Protein AF-C4LGN7-F1 (afdb_monomer_lite)

Structure (mmCIF, N/CA/C/O backbone):
data_AF-C4LGN7-F1
#
_entry.id   AF-C4LGN7-F1
#
loop_
_atom_site.group_PDB
_atom_site.id
_atom_site.type_symbol
_atom_site.label_atom_id
_atom_site.label_alt_id
_atom_site.label_comp_id
_atom_site.label_asym_id
_atom_site.label_entity_id
_atom_site.label_seq_id
_atom_site.pdbx_PDB_ins_code
_atom_site.Cartn_x
_atom_site.Cartn_y
_atom_site.Cartn_z
_atom_site.occupancy
_atom_site.B_iso_or_equiv
_atom_site.auth_seq_id
_atom_site.auth_comp_id
_atom_site.auth_asym_id
_atom_site.auth_atom_id
_atom_site.pdbx_PDB_model_num
ATOM 1 N N . MET A 1 1 ? 23.770 -12.279 -10.602 1.00 47.94 1 MET A N 1
ATOM 2 C CA . MET A 1 1 ? 22.316 -12.521 -10.519 1.00 47.94 1 MET A CA 1
ATOM 3 C C . MET A 1 1 ? 21.679 -11.456 -9.628 1.00 47.94 1 MET A C 1
ATOM 5 O O . MET A 1 1 ? 21.114 -11.750 -8.587 1.00 47.94 1 MET A O 1
ATOM 9 N N . ASP A 1 2 ? 21.905 -10.199 -10.012 1.00 62.38 2 ASP A N 1
ATOM 10 C CA . ASP A 1 2 ? 20.886 -9.202 -10.354 1.00 62.38 2 ASP A CA 1
ATOM 11 C C . ASP A 1 2 ? 19.678 -9.033 -9.423 1.00 62.38 2 ASP A C 1
ATOM 13 O O . ASP A 1 2 ? 18.541 -8.934 -9.882 1.00 62.38 2 ASP A O 1
ATOM 17 N N . LEU A 1 3 ? 19.929 -8.941 -8.116 1.00 59.28 3 LEU A N 1
ATOM 18 C CA . LEU A 1 3 ? 18.956 -8.389 -7.166 1.00 59.28 3 LEU A CA 1
ATOM 19 C C . LEU A 1 3 ? 18.506 -6.980 -7.583 1.00 59.28 3 LEU A C 1
ATOM 21 O O . LEU A 1 3 ? 17.324 -6.676 -7.467 1.00 59.28 3 LEU A O 1
ATOM 25 N N . ASP A 1 4 ? 19.412 -6.174 -8.143 1.00 69.19 4 ASP A N 1
ATOM 26 C CA . ASP A 1 4 ? 19.094 -4.848 -8.682 1.00 69.19 4 ASP A CA 1
ATOM 27 C C . ASP A 1 4 ? 18.130 -4.918 -9.874 1.00 69.19 4 ASP A C 1
ATOM 29 O O . ASP A 1 4 ? 17.081 -4.288 -9.853 1.00 69.19 4 ASP A O 1
ATOM 33 N N . ASN A 1 5 ? 18.391 -5.777 -10.863 1.00 73.31 5 ASN A N 1
ATOM 34 C CA . ASN A 1 5 ? 17.520 -5.905 -12.041 1.00 73.31 5 ASN A CA 1
ATOM 35 C C . ASN A 1 5 ? 16.143 -6.509 -11.697 1.00 73.31 5 ASN A C 1
ATOM 37 O O . ASN A 1 5 ? 15.143 -6.246 -12.366 1.00 73.31 5 ASN A O 1
ATOM 41 N N . LEU A 1 6 ? 16.081 -7.355 -10.662 1.00 73.00 6 LEU A N 1
ATOM 42 C CA . LEU A 1 6 ? 14.818 -7.882 -10.150 1.00 73.00 6 LEU A CA 1
ATOM 43 C C . LEU A 1 6 ? 14.032 -6.804 -9.396 1.00 73.00 6 LEU A C 1
AT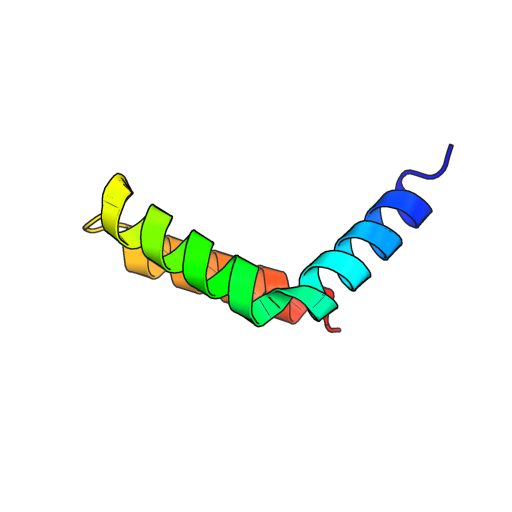OM 45 O O . LEU A 1 6 ? 12.810 -6.752 -9.512 1.00 73.00 6 LEU A O 1
ATOM 49 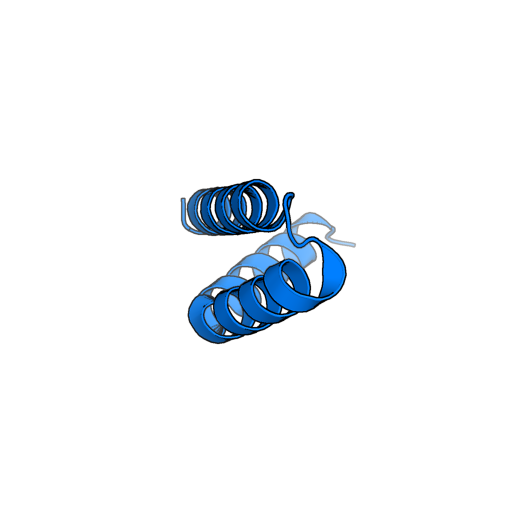N N . ASN A 1 7 ? 14.737 -5.954 -8.646 1.00 75.56 7 ASN A N 1
ATOM 50 C CA . ASN A 1 7 ? 14.163 -4.813 -7.953 1.00 75.56 7 ASN A CA 1
ATOM 51 C C . ASN A 1 7 ? 13.577 -3.821 -8.960 1.00 75.56 7 ASN A C 1
ATOM 53 O O . ASN A 1 7 ? 12.398 -3.523 -8.842 1.00 75.56 7 ASN A O 1
ATOM 57 N N . ASP A 1 8 ? 14.329 -3.407 -9.984 1.00 79.69 8 ASP A N 1
ATOM 58 C CA . ASP A 1 8 ? 13.842 -2.503 -11.040 1.00 79.69 8 ASP A CA 1
ATOM 59 C C . ASP A 1 8 ? 12.606 -3.058 -11.756 1.00 79.69 8 ASP A C 1
ATOM 61 O O . ASP A 1 8 ? 11.575 -2.393 -11.811 1.00 79.69 8 ASP A O 1
ATOM 65 N N . LYS A 1 9 ? 12.630 -4.328 -12.184 1.00 77.56 9 LYS A N 1
ATOM 66 C CA . LYS A 1 9 ? 11.442 -4.966 -12.778 1.00 77.56 9 LYS A CA 1
ATOM 67 C C . LYS A 1 9 ? 10.249 -5.027 -11.832 1.00 77.56 9 LYS A C 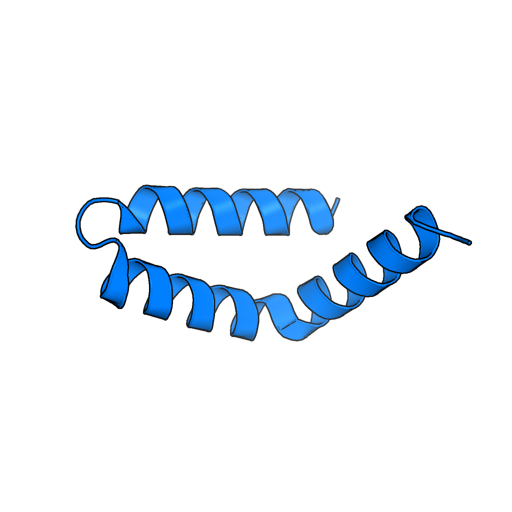1
ATOM 69 O O . LYS A 1 9 ? 9.108 -4.939 -12.282 1.00 77.56 9 LYS A O 1
ATOM 74 N N . ALA A 1 10 ? 10.491 -5.236 -10.540 1.00 75.44 10 ALA A N 1
ATOM 75 C CA . ALA A 1 10 ? 9.434 -5.209 -9.544 1.00 75.44 10 ALA A CA 1
ATOM 76 C C . ALA A 1 10 ? 8.894 -3.786 -9.362 1.00 75.44 10 ALA A C 1
ATOM 78 O O . ALA A 1 10 ? 7.680 -3.637 -9.281 1.00 75.44 10 ALA A O 1
ATOM 79 N N . LYS A 1 11 ? 9.751 -2.754 -9.357 1.00 78.56 11 LYS A N 1
ATOM 80 C CA . LYS A 1 11 ? 9.326 -1.350 -9.304 1.00 78.56 11 LYS A CA 1
ATOM 81 C C . LYS A 1 11 ? 8.452 -0.992 -10.498 1.00 78.56 11 LYS A C 1
ATOM 83 O O . LYS A 1 11 ? 7.360 -0.483 -10.284 1.00 78.56 11 LYS A O 1
ATOM 88 N N . ASP A 1 12 ? 8.885 -1.327 -11.713 1.00 81.19 12 ASP A N 1
ATOM 89 C CA . ASP A 1 12 ? 8.119 -1.100 -12.944 1.00 81.19 12 ASP A CA 1
ATOM 90 C C . ASP A 1 12 ? 6.768 -1.818 -12.893 1.00 81.19 12 ASP A C 1
ATOM 92 O O . ASP A 1 12 ? 5.720 -1.200 -13.050 1.00 81.19 12 ASP A O 1
ATOM 96 N N . ALA A 1 13 ? 6.760 -3.113 -12.560 1.00 79.19 13 ALA A N 1
ATOM 97 C CA . ALA A 1 13 ? 5.522 -3.888 -12.486 1.00 79.19 13 ALA A CA 1
ATOM 98 C C . ALA A 1 13 ? 4.559 -3.390 -11.394 1.00 79.19 13 ALA A C 1
ATOM 100 O O . ALA A 1 13 ? 3.338 -3.517 -11.541 1.00 79.19 13 ALA A O 1
ATOM 101 N N . ILE A 1 14 ? 5.103 -2.865 -10.291 1.00 78.56 14 ILE A N 1
ATOM 102 C CA . ILE A 1 14 ? 4.349 -2.243 -9.202 1.00 78.56 14 ILE A CA 1
ATOM 103 C C . ILE A 1 14 ? 3.850 -0.857 -9.614 1.00 78.56 14 ILE A C 1
ATOM 105 O O . ILE A 1 14 ? 2.731 -0.522 -9.245 1.00 78.56 14 ILE A O 1
ATOM 109 N N . SER A 1 15 ? 4.620 -0.078 -10.375 1.00 78.50 15 SER A N 1
ATOM 110 C CA . SER A 1 15 ? 4.205 1.235 -10.881 1.00 78.50 15 SER A CA 1
ATOM 111 C C . SER A 1 15 ? 3.093 1.093 -11.926 1.00 78.50 15 SER A C 1
ATOM 113 O O . SER A 1 15 ? 2.032 1.698 -11.789 1.00 78.50 15 SER A O 1
ATOM 115 N N . ASP A 1 16 ? 3.243 0.162 -12.872 1.00 83.38 16 ASP A N 1
ATOM 116 C CA . ASP A 1 16 ? 2.226 -0.164 -13.882 1.00 83.38 16 ASP A CA 1
ATOM 117 C C . ASP A 1 16 ? 0.932 -0.738 -13.281 1.00 83.38 16 ASP A C 1
ATOM 119 O O . ASP A 1 16 ? -0.149 -0.610 -13.856 1.00 83.38 16 ASP A O 1
ATOM 123 N N . ASN A 1 17 ? 1.017 -1.404 -12.123 1.00 82.81 17 ASN A N 1
ATOM 124 C CA . ASN A 1 17 ? -0.146 -1.931 -11.401 1.00 82.81 17 ASN A CA 1
ATOM 125 C C . ASN A 1 17 ? -0.412 -1.192 -10.088 1.00 82.81 17 ASN A C 1
ATOM 127 O O . ASN A 1 17 ? -1.066 -1.756 -9.206 1.00 82.81 17 ASN A O 1
ATOM 131 N N . ARG A 1 18 ? 0.065 0.049 -9.950 1.00 80.00 18 ARG A N 1
ATOM 132 C CA . ARG A 1 18 ? -0.008 0.817 -8.702 1.00 80.00 18 ARG A CA 1
ATOM 133 C C . ARG A 1 18 ? -1.432 0.890 -8.178 1.00 80.00 18 ARG A C 1
ATOM 135 O O . ARG A 1 18 ? -1.652 0.559 -7.019 1.00 80.00 18 ARG A O 1
ATOM 142 N N . ASP A 1 19 ? -2.395 1.184 -9.049 1.00 80.38 19 ASP A N 1
ATOM 143 C CA . ASP A 1 19 ? -3.820 1.223 -8.708 1.00 80.38 19 ASP A CA 1
ATOM 144 C C . ASP A 1 19 ? -4.331 -0.112 -8.144 1.00 80.38 19 ASP A C 1
ATOM 146 O O . ASP A 1 19 ? -5.001 -0.144 -7.116 1.00 80.38 19 ASP A O 1
ATOM 150 N N . LYS A 1 20 ? -3.965 -1.246 -8.758 1.00 84.00 20 LYS A N 1
ATOM 151 C CA . LYS A 1 20 ? -4.376 -2.583 -8.287 1.00 84.00 20 LYS A CA 1
ATOM 152 C C . LYS A 1 20 ? -3.687 -2.981 -6.986 1.00 84.00 20 LYS A C 1
ATOM 154 O O . LYS A 1 20 ? -4.283 -3.679 -6.166 1.00 84.00 20 LYS A O 1
ATOM 159 N N . VAL A 1 21 ? -2.420 -2.605 -6.820 1.00 80.38 21 VAL A N 1
ATOM 160 C CA . VAL A 1 21 ? -1.664 -2.849 -5.587 1.00 80.38 21 VAL A CA 1
ATOM 161 C C . VAL A 1 21 ? -2.245 -2.008 -4.460 1.00 80.38 21 VAL A C 1
ATOM 163 O O . VAL A 1 21 ? -2.452 -2.540 -3.376 1.00 80.38 21 VAL A O 1
ATOM 166 N N . GLU A 1 22 ? -2.565 -0.742 -4.718 1.00 79.75 22 GLU A N 1
ATOM 167 C CA . GLU A 1 22 ? -3.182 0.162 -3.752 1.00 79.75 22 GLU A CA 1
ATOM 168 C C . GLU A 1 22 ? -4.599 -0.298 -3.379 1.00 79.75 22 GLU A C 1
ATOM 170 O O . GLU A 1 22 ? -4.918 -0.347 -2.196 1.00 79.75 22 GLU A O 1
ATOM 175 N N . GLU A 1 23 ? -5.412 -0.744 -4.342 1.00 84.00 23 GLU A N 1
ATOM 176 C CA . GLU A 1 23 ? -6.747 -1.305 -4.094 1.00 84.00 23 GLU A CA 1
ATOM 177 C C . GLU A 1 23 ? -6.681 -2.574 -3.233 1.00 84.00 23 GLU A C 1
ATOM 179 O O . GLU A 1 23 ? -7.341 -2.657 -2.197 1.00 84.00 23 GLU A O 1
ATOM 184 N N . LYS A 1 24 ? -5.828 -3.544 -3.593 1.00 83.69 24 LYS A N 1
ATOM 185 C CA . LYS A 1 24 ? -5.663 -4.773 -2.799 1.00 83.69 24 LYS A CA 1
ATOM 186 C C . LYS A 1 24 ? -5.026 -4.515 -1.443 1.00 83.69 24 LYS A C 1
ATOM 188 O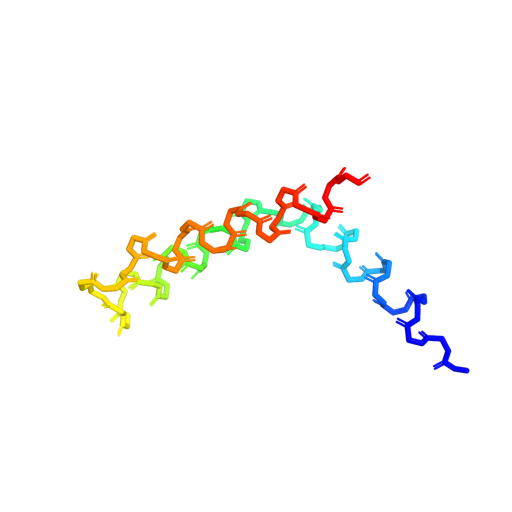 O . LYS A 1 24 ? -5.365 -5.188 -0.475 1.00 83.69 24 LYS A O 1
ATOM 193 N N . ALA A 1 25 ? -4.086 -3.581 -1.358 1.00 80.75 25 ALA A N 1
ATOM 194 C CA . ALA A 1 25 ? -3.477 -3.208 -0.094 1.00 80.75 25 ALA A CA 1
ATOM 195 C C . ALA A 1 25 ? -4.481 -2.494 0.814 1.00 80.75 25 ALA A C 1
ATOM 197 O O . ALA A 1 25 ? -4.498 -2.787 2.005 1.00 80.75 25 ALA A O 1
ATOM 198 N N . ASN A 1 26 ? -5.338 -1.627 0.262 1.00 79.31 26 ASN A N 1
ATOM 199 C CA . ASN A 1 26 ? -6.464 -1.026 0.973 1.00 79.31 26 ASN A CA 1
ATOM 200 C C . ASN A 1 26 ? -7.425 -2.103 1.475 1.00 79.31 26 ASN A C 1
ATOM 202 O O . ASN A 1 26 ? -7.730 -2.110 2.658 1.00 79.31 26 ASN A O 1
ATOM 206 N N . ASP A 1 27 ? -7.840 -3.034 0.616 1.00 83.75 27 ASP A N 1
ATOM 207 C CA . ASP A 1 27 ? -8.778 -4.105 0.965 1.00 83.75 27 ASP A CA 1
ATOM 208 C C . ASP A 1 27 ? -8.215 -5.029 2.058 1.00 83.75 27 ASP A C 1
ATOM 210 O O . ASP A 1 27 ? -8.871 -5.311 3.059 1.00 83.75 27 ASP A O 1
ATOM 214 N N . VAL A 1 28 ? -6.942 -5.424 1.941 1.00 82.31 28 VAL A N 1
ATOM 215 C CA . VAL A 1 28 ? -6.255 -6.218 2.970 1.00 82.31 28 VAL A CA 1
ATOM 216 C C . VAL A 1 28 ? -6.055 -5.413 4.254 1.00 82.31 28 VAL A C 1
ATOM 218 O O . VAL A 1 28 ? -6.178 -5.974 5.343 1.00 82.31 28 VAL A O 1
ATOM 221 N N . ALA A 1 29 ? -5.747 -4.120 4.158 1.00 80.12 29 ALA A N 1
ATOM 222 C CA . ALA A 1 29 ? -5.596 -3.249 5.316 1.00 80.12 29 ALA A CA 1
ATOM 223 C C . ALA A 1 29 ? -6.931 -3.071 6.053 1.00 80.12 29 ALA A C 1
ATOM 225 O O . ALA A 1 29 ? -6.982 -3.281 7.261 1.00 80.12 29 ALA A O 1
ATOM 226 N N . ASP A 1 30 ? -8.023 -2.781 5.353 1.00 79.56 30 ASP A N 1
ATOM 227 C CA . ASP A 1 30 ? -9.361 -2.702 5.944 1.00 79.56 30 ASP A CA 1
ATOM 228 C C . ASP A 1 30 ? -9.795 -4.048 6.539 1.00 79.56 30 ASP A C 1
ATOM 230 O O . ASP A 1 30 ? -10.231 -4.113 7.688 1.00 79.56 30 ASP A O 1
ATOM 234 N N . SER A 1 31 ? -9.608 -5.145 5.800 1.00 80.00 31 SER A N 1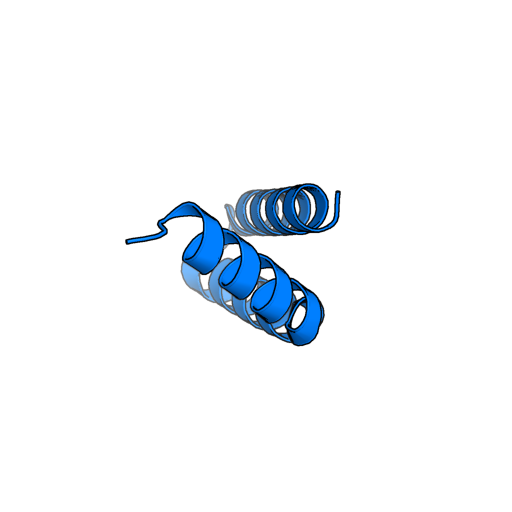
ATOM 235 C CA . SER A 1 31 ? -10.097 -6.469 6.194 1.00 80.00 31 SER A CA 1
ATOM 236 C C . SER A 1 31 ? -9.280 -7.117 7.320 1.00 80.00 31 SER A C 1
ATOM 238 O O . SER A 1 31 ? -9.834 -7.830 8.158 1.00 80.00 31 SER A O 1
ATOM 240 N N . LYS A 1 32 ? -7.958 -6.886 7.376 1.00 72.50 32 LYS A N 1
ATOM 241 C CA . LYS A 1 32 ? -7.068 -7.524 8.368 1.00 72.50 32 LYS A CA 1
ATOM 242 C C . LYS A 1 32 ? -6.534 -6.600 9.447 1.00 72.50 32 LYS A C 1
ATOM 244 O O . LYS A 1 32 ? -6.151 -7.096 10.506 1.00 72.50 32 LYS A O 1
ATOM 249 N N . LEU A 1 33 ? -6.416 -5.303 9.176 1.00 73.88 33 LEU A N 1
ATOM 250 C CA . LEU A 1 33 ? -5.731 -4.379 10.076 1.00 73.88 33 LEU A CA 1
ATOM 251 C C . LEU A 1 33 ? -6.684 -3.456 10.827 1.00 73.88 33 LEU A C 1
ATOM 253 O O . LEU A 1 33 ? -6.270 -2.994 11.889 1.00 73.88 33 LEU A O 1
ATOM 257 N N . GLY A 1 34 ? -7.925 -3.248 10.365 1.00 71.69 34 GLY A N 1
ATOM 258 C CA . GLY A 1 34 ? -8.936 -2.448 11.068 1.00 71.69 34 GLY A CA 1
ATOM 259 C C . GLY A 1 34 ? -8.361 -1.107 11.538 1.00 71.69 34 GLY A C 1
ATOM 260 O O . GLY A 1 34 ? -8.004 -0.267 10.723 1.00 71.69 34 GLY A O 1
ATOM 261 N N . ASP A 1 35 ? -8.138 -0.953 12.845 1.00 72.69 35 ASP A N 1
ATOM 262 C CA . ASP A 1 35 ? -7.495 0.216 13.481 1.00 72.69 35 ASP A CA 1
ATOM 263 C C . ASP A 1 35 ? -6.077 0.568 12.967 1.00 72.69 35 ASP A C 1
ATOM 265 O O . ASP A 1 35 ? -5.604 1.694 13.104 1.00 72.69 35 ASP A O 1
ATOM 269 N N . LYS A 1 36 ? -5.344 -0.393 12.393 1.00 74.06 36 LYS A N 1
ATOM 270 C CA . LYS A 1 36 ? -4.007 -0.181 11.801 1.00 74.06 36 LYS A CA 1
ATOM 271 C C . LYS A 1 36 ? -4.049 -0.001 10.285 1.00 74.06 36 LYS A C 1
ATOM 273 O O . LYS A 1 36 ? -2.981 0.148 9.682 1.00 74.06 36 LYS A O 1
ATOM 278 N N . ALA A 1 37 ? -5.237 -0.023 9.681 1.00 75.94 37 ALA A N 1
ATOM 279 C CA . ALA A 1 37 ? -5.399 0.113 8.244 1.00 75.94 37 ALA A CA 1
ATOM 280 C C . ALA A 1 37 ? -4.783 1.426 7.752 1.00 75.94 37 ALA A C 1
ATOM 282 O O . ALA A 1 37 ? -3.950 1.389 6.855 1.00 75.94 37 ALA A O 1
ATOM 283 N N . ASP A 1 38 ? -5.057 2.555 8.412 1.00 78.19 38 ASP A N 1
ATOM 284 C CA . ASP A 1 38 ? -4.508 3.865 8.036 1.00 78.19 38 ASP A CA 1
ATOM 285 C C . ASP A 1 38 ? -2.976 3.884 7.942 1.00 78.19 38 ASP A C 1
ATOM 287 O O . ASP A 1 38 ? -2.414 4.379 6.966 1.00 78.19 38 ASP A O 1
ATOM 291 N N . LYS A 1 39 ? -2.275 3.264 8.902 1.00 80.38 39 LYS A N 1
ATOM 292 C CA . LYS A 1 39 ? -0.803 3.178 8.872 1.00 80.38 39 LYS A CA 1
ATOM 293 C C . LYS A 1 39 ? -0.292 2.287 7.744 1.00 80.38 39 LYS A C 1
ATOM 295 O O . LYS A 1 39 ? 0.753 2.579 7.166 1.00 80.38 39 LYS A O 1
ATOM 300 N N . ALA A 1 40 ? -0.997 1.201 7.439 1.00 77.88 40 ALA A N 1
ATOM 301 C CA . ALA A 1 40 ? -0.635 0.322 6.333 1.00 77.88 40 ALA A CA 1
ATOM 302 C C . ALA A 1 40 ? -0.868 0.996 4.978 1.00 77.88 40 ALA A C 1
ATOM 304 O O . ALA A 1 40 ? 0.007 0.930 4.119 1.00 77.88 40 ALA A O 1
ATOM 305 N N . LYS A 1 41 ? -1.985 1.712 4.820 1.00 79.06 41 LYS A N 1
ATOM 306 C CA . LYS A 1 41 ? -2.283 2.524 3.635 1.00 79.06 41 LYS A CA 1
ATOM 307 C C . LYS A 1 41 ? -1.225 3.602 3.427 1.00 79.06 41 LYS A C 1
ATOM 309 O O . LYS A 1 41 ? -0.689 3.738 2.332 1.00 79.06 41 LYS A O 1
ATOM 314 N N . GLU A 1 42 ? -0.853 4.315 4.490 1.00 84.06 42 GLU A N 1
ATOM 315 C CA . GLU A 1 42 ? 0.190 5.343 4.428 1.00 84.06 42 GLU A CA 1
ATOM 316 C C . GLU A 1 42 ? 1.569 4.751 4.086 1.00 84.06 42 GLU A C 1
ATOM 318 O O . GLU A 1 42 ? 2.305 5.318 3.278 1.00 84.06 42 GLU A O 1
ATOM 323 N N . GLY A 1 43 ? 1.910 3.589 4.655 1.00 82.06 43 GLY A N 1
ATOM 324 C CA . GLY A 1 43 ? 3.156 2.876 4.364 1.00 82.06 43 GLY A CA 1
ATOM 325 C C . GLY A 1 43 ? 3.236 2.378 2.922 1.00 82.06 43 GLY A C 1
ATOM 326 O O . GLY A 1 43 ? 4.265 2.549 2.271 1.00 82.06 43 GLY A O 1
ATOM 327 N N . VAL A 1 44 ? 2.141 1.823 2.399 1.00 80.50 44 VAL A N 1
ATOM 328 C CA . VAL A 1 44 ? 2.035 1.391 0.999 1.00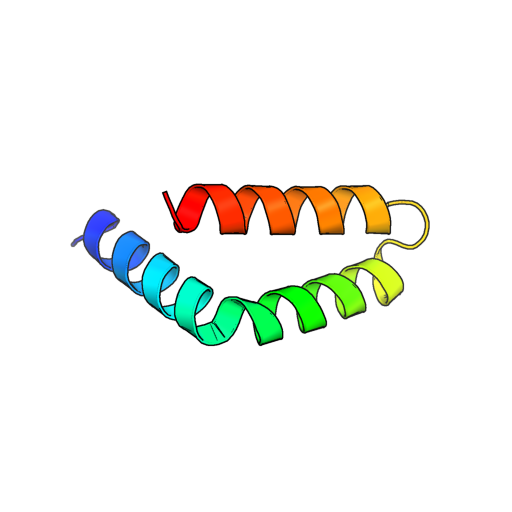 80.50 44 VAL A CA 1
ATOM 329 C C . VAL A 1 44 ? 2.155 2.592 0.069 1.00 80.50 44 VAL A C 1
ATOM 331 O O . VAL A 1 44 ? 2.956 2.559 -0.860 1.00 80.50 44 VAL A O 1
ATOM 334 N N . LYS A 1 45 ? 1.457 3.692 0.365 1.00 81.50 45 LYS A N 1
ATOM 335 C CA . LYS A 1 45 ? 1.515 4.916 -0.439 1.00 81.50 45 LYS A CA 1
ATOM 336 C C . LYS A 1 45 ? 2.916 5.533 -0.462 1.00 81.50 45 LYS A C 1
ATOM 338 O O . LYS A 1 45 ? 3.402 5.872 -1.535 1.00 81.50 45 LYS A O 1
ATOM 343 N N . LYS A 1 46 ? 3.598 5.616 0.689 1.00 83.38 46 LYS A N 1
ATOM 344 C CA . LYS A 1 46 ? 5.005 6.065 0.783 1.00 83.38 46 LYS A CA 1
ATOM 345 C C . LYS A 1 46 ? 5.971 5.135 0.056 1.00 83.38 46 LYS A C 1
ATOM 347 O O . LYS A 1 46 ? 6.917 5.617 -0.562 1.00 83.38 46 LYS A O 1
ATOM 352 N N . GLY A 1 47 ? 5.752 3.824 0.143 1.00 79.56 47 GLY A N 1
ATOM 353 C CA . GLY A 1 47 ? 6.546 2.829 -0.572 1.00 79.56 47 GLY A CA 1
ATOM 354 C C . GLY A 1 47 ? 6.416 3.002 -2.079 1.00 79.56 47 GLY A C 1
ATOM 355 O O . GLY A 1 47 ? 7.423 3.119 -2.763 1.00 79.56 47 GLY A O 1
ATOM 356 N N . LEU A 1 48 ? 5.183 3.121 -2.572 1.00 77.06 48 LEU A N 1
ATOM 357 C CA . LEU A 1 48 ? 4.889 3.398 -3.977 1.00 77.06 48 LEU A CA 1
ATOM 358 C C . LEU A 1 48 ? 5.468 4.746 -4.439 1.00 77.06 48 LEU A C 1
ATOM 360 O O . LEU A 1 48 ? 6.027 4.820 -5.522 1.00 77.06 48 LEU A O 1
ATOM 364 N N . ASP A 1 49 ? 5.399 5.795 -3.615 1.00 81.56 49 ASP A N 1
ATOM 365 C CA . ASP A 1 49 ? 6.001 7.107 -3.917 1.00 81.56 49 ASP A CA 1
ATOM 366 C C . ASP A 1 49 ? 7.536 7.056 -3.983 1.00 81.56 49 ASP A C 1
ATOM 368 O O . ASP A 1 49 ? 8.152 7.706 -4.819 1.00 81.56 49 ASP A O 1
ATOM 372 N N . SER A 1 50 ? 8.164 6.232 -3.140 1.00 77.38 50 SER A N 1
ATOM 373 C CA . SER A 1 50 ? 9.620 6.023 -3.154 1.00 77.38 50 SER A CA 1
ATOM 374 C C . SER A 1 50 ? 10.090 5.101 -4.284 1.00 77.38 50 SER A C 1
ATOM 376 O O . SER A 1 50 ? 11.288 5.021 -4.542 1.00 77.38 50 SER A O 1
ATOM 378 N N . LEU A 1 51 ? 9.174 4.359 -4.910 1.00 67.81 51 LEU A N 1
ATOM 379 C CA . LEU A 1 51 ? 9.448 3.507 -6.070 1.00 67.81 51 LEU A CA 1
ATOM 380 C C . LEU A 1 51 ? 9.342 4.286 -7.390 1.00 67.81 51 LEU A C 1
ATOM 382 O O . LEU A 1 51 ? 9.978 3.887 -8.357 1.00 67.81 51 LEU A O 1
ATOM 386 N N . ASP A 1 52 ? 8.568 5.373 -7.399 1.00 64.19 52 ASP A N 1
ATOM 387 C CA . ASP A 1 52 ? 8.325 6.262 -8.547 1.00 64.19 52 ASP A CA 1
ATOM 388 C C . ASP A 1 52 ? 9.405 7.359 -8.713 1.00 64.19 52 ASP A C 1
ATOM 390 O O . ASP A 1 52 ? 9.468 8.024 -9.745 1.00 64.19 52 ASP A O 1
ATOM 394 N N . LYS A 1 53 ? 10.257 7.550 -7.696 1.00 54.12 53 LYS A N 1
ATOM 395 C CA . LYS A 1 53 ? 11.362 8.526 -7.643 1.00 54.12 53 LYS A CA 1
ATOM 396 C C . LYS A 1 53 ? 12.718 7.899 -7.938 1.00 54.12 53 LYS A C 1
ATOM 398 O O . LYS A 1 53 ? 13.545 8.621 -8.538 1.00 54.12 53 LYS A O 1
#

Organism: Corynebacterium kroppenstedtii (strain DSM 44385 / JCM 11950 / CIP 105744 / CCUG 35717) (NCBI:txid645127)

Secondary structure (DSSP, 8-state):
--HHHHHHHHHHHHHHTHHHHHHHHHHHHHHHHGGGHHHHHHHHHHHHHHH--

Sequence (53 aa):
MDLDNLNDKAKDAISDNRDKVEEKANDVADSKLGDKADKAKEGVKKGLDSLDK

pLDDT: mean 76.66, std 7.43, range [47.94, 84.06]

Foldseek 3Di:
DPPPVVLLVVLVVCLVCVVVCLVVQLVCLVVPVPVCSVVSSVVSVVVNVVSVD

Radius of gyration: 12.46 Å; chains: 1; bounding box: 32×21×27 Å